Protein AF-W1XUX4-F1 (afdb_monomer_lite)

Secondary structure (DSSP, 8-state):
-HHHHHHHHHHHHHHHHHHHHHHHHH----------HHHHHHHHTTSHHHHHHHHHHHHHHHHHHHTTS-S-----GGGGHHHH--

Structure (mmCIF, N/CA/C/O backbone):
data_AF-W1XUX4-F1
#
_entry.id   AF-W1XUX4-F1
#
loop_
_atom_site.group_PDB
_atom_site.id
_atom_site.type_symbol
_atom_site.label_atom_id
_atom_site.label_alt_id
_atom_site.label_comp_id
_atom_site.label_asym_id
_atom_site.label_entity_id
_atom_site.label_seq_id
_atom_site.pdbx_PDB_ins_code
_atom_site.Cartn_x
_atom_site.Cartn_y
_atom_site.Cartn_z
_atom_site.occupancy
_atom_site.B_iso_or_equiv
_atom_site.auth_seq_id
_atom_site.auth_comp_id
_atom_site.auth_asym_id
_atom_site.auth_atom_id
_atom_site.pdbx_PDB_model_num
ATOM 1 N N . LEU A 1 1 ? -5.874 -6.938 -11.809 1.00 59.25 1 LEU A N 1
ATOM 2 C CA . LEU A 1 1 ? -4.517 -6.899 -12.412 1.00 59.25 1 LEU A CA 1
ATOM 3 C C . LEU A 1 1 ? -4.535 -6.597 -13.912 1.00 59.25 1 LEU A C 1
ATOM 5 O O . LEU A 1 1 ? -3.789 -5.730 -14.346 1.00 59.25 1 LEU A O 1
ATOM 9 N N . THR A 1 2 ? -5.420 -7.219 -14.694 1.00 72.69 2 THR A N 1
ATOM 10 C CA . THR A 1 2 ? -5.570 -6.972 -16.145 1.00 72.69 2 THR A CA 1
ATOM 11 C C . THR A 1 2 ? -5.844 -5.508 -16.513 1.00 72.69 2 THR A C 1
ATOM 13 O O . THR A 1 2 ? -5.201 -4.986 -17.418 1.00 72.69 2 THR A O 1
ATOM 16 N N . GLY A 1 3 ? -6.727 -4.811 -15.788 1.00 77.38 3 GLY A N 1
ATOM 17 C CA . GLY A 1 3 ? -7.029 -3.395 -16.059 1.00 77.38 3 GLY A CA 1
ATOM 18 C C . GLY A 1 3 ? -5.858 -2.440 -15.788 1.00 77.38 3 GLY A C 1
ATOM 19 O O . GLY A 1 3 ? -5.593 -1.546 -16.585 1.00 77.38 3 GLY A O 1
ATOM 20 N N . ILE A 1 4 ? -5.108 -2.669 -14.706 1.00 79.44 4 ILE A N 1
ATOM 21 C CA . ILE A 1 4 ? -3.938 -1.848 -14.355 1.00 79.44 4 ILE A CA 1
ATOM 22 C C . ILE A 1 4 ? -2.830 -2.027 -15.399 1.00 79.44 4 ILE A C 1
ATOM 24 O O . ILE A 1 4 ? -2.280 -1.040 -15.880 1.00 79.44 4 ILE A O 1
ATOM 28 N N . GLY A 1 5 ? -2.556 -3.269 -15.815 1.00 78.50 5 GLY A N 1
ATOM 29 C CA . GLY A 1 5 ? -1.583 -3.544 -16.875 1.00 78.50 5 GLY A CA 1
ATOM 30 C C . GLY A 1 5 ? -1.947 -2.876 -18.206 1.00 78.50 5 GLY A C 1
ATOM 31 O O . GLY A 1 5 ? -1.072 -2.326 -18.873 1.00 78.50 5 GLY A O 1
ATOM 32 N N . ALA A 1 6 ? -3.236 -2.849 -18.562 1.00 84.94 6 ALA A N 1
ATOM 33 C CA . ALA A 1 6 ? -3.712 -2.171 -19.768 1.00 84.94 6 ALA A CA 1
ATOM 34 C C . ALA A 1 6 ? -3.498 -0.648 -19.712 1.00 84.94 6 ALA A C 1
ATOM 36 O O . ALA A 1 6 ? -3.019 -0.061 -20.683 1.00 84.94 6 ALA A O 1
ATOM 37 N N . ILE A 1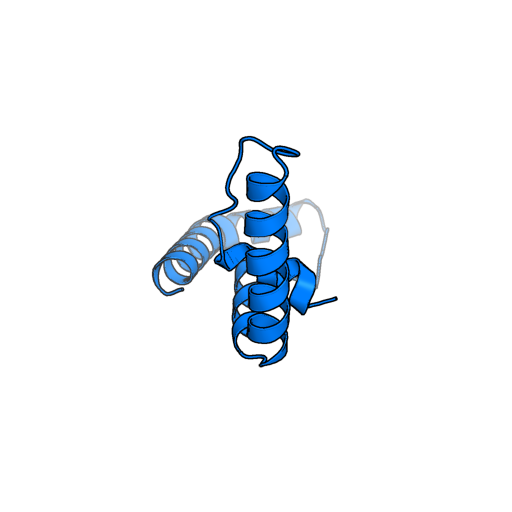 7 ? -3.791 -0.008 -18.572 1.00 83.44 7 ILE A N 1
ATOM 38 C CA . ILE A 1 7 ? -3.557 1.433 -18.396 1.00 83.44 7 ILE A CA 1
ATOM 39 C C . ILE A 1 7 ? -2.060 1.754 -18.420 1.00 83.44 7 ILE A C 1
ATOM 41 O O . ILE A 1 7 ? -1.663 2.690 -19.109 1.00 83.44 7 ILE A O 1
ATOM 45 N N . ILE A 1 8 ? -1.217 0.964 -17.747 1.00 82.06 8 ILE A N 1
ATOM 46 C CA . ILE A 1 8 ? 0.244 1.142 -17.788 1.00 82.06 8 ILE A CA 1
ATOM 47 C C . ILE A 1 8 ? 0.761 1.029 -19.229 1.00 82.06 8 ILE A C 1
ATOM 49 O O . ILE A 1 8 ? 1.549 1.864 -19.666 1.00 82.06 8 ILE A O 1
ATOM 53 N N . GLY A 1 9 ? 0.290 0.040 -19.994 1.00 84.56 9 GLY A N 1
ATOM 54 C CA . GLY A 1 9 ? 0.651 -0.119 -21.404 1.00 84.56 9 GLY A CA 1
ATOM 55 C C . GLY A 1 9 ? 0.252 1.087 -22.260 1.00 84.56 9 GLY A C 1
ATOM 56 O O . GLY A 1 9 ? 1.060 1.582 -23.045 1.00 84.56 9 GLY A O 1
ATOM 57 N N . MET A 1 10 ? -0.964 1.603 -22.067 1.00 88.88 10 MET A N 1
ATOM 58 C CA . MET A 1 10 ? -1.458 2.792 -22.766 1.00 88.88 10 MET A CA 1
ATOM 59 C C . MET A 1 10 ? -0.636 4.044 -22.427 1.00 88.88 10 MET A C 1
ATOM 61 O O . MET A 1 10 ? -0.250 4.784 -23.330 1.00 88.88 10 MET A O 1
ATOM 65 N N . LEU A 1 11 ? -0.347 4.276 -21.142 1.00 86.88 11 LEU A N 1
ATOM 66 C CA . LEU A 1 11 ? 0.445 5.424 -20.696 1.00 86.88 11 LEU A CA 1
ATOM 67 C C . LEU A 1 11 ? 1.880 5.344 -21.226 1.00 86.88 11 LEU A C 1
ATOM 69 O O . LEU A 1 11 ? 2.384 6.328 -21.760 1.00 86.88 11 LEU A O 1
ATOM 73 N N . ASN A 1 12 ? 2.510 4.168 -21.166 1.00 83.94 12 ASN A N 1
ATOM 74 C CA . ASN A 1 12 ? 3.829 3.963 -21.762 1.00 83.94 12 ASN A CA 1
ATOM 75 C C . ASN A 1 12 ? 3.812 4.308 -23.256 1.00 83.94 12 ASN A C 1
ATOM 77 O O . ASN A 1 12 ? 4.600 5.140 -23.696 1.00 83.94 12 ASN A O 1
ATOM 81 N N . GLY A 1 13 ? 2.854 3.771 -24.018 1.00 87.00 13 GLY A N 1
ATOM 82 C CA . GLY A 1 13 ? 2.711 4.088 -25.441 1.00 87.00 13 GLY A CA 1
ATOM 83 C C . GLY A 1 13 ? 2.532 5.585 -25.728 1.00 87.00 13 GLY A C 1
ATOM 84 O O . GLY A 1 13 ? 3.100 6.095 -26.691 1.00 87.00 13 GLY A O 1
ATOM 85 N N . ALA A 1 14 ? 1.791 6.304 -24.880 1.00 89.50 14 ALA A N 1
ATOM 86 C CA . ALA A 1 14 ? 1.552 7.737 -25.044 1.00 89.50 14 ALA A CA 1
ATOM 87 C C . ALA A 1 14 ? 2.785 8.605 -24.727 1.00 89.50 14 ALA A C 1
ATOM 89 O O . ALA A 1 14 ? 2.998 9.632 -25.374 1.00 89.50 14 ALA A O 1
ATOM 90 N N . PHE A 1 15 ? 3.600 8.213 -23.743 1.00 87.56 15 PHE A N 1
ATOM 91 C CA . PHE A 1 15 ? 4.682 9.055 -23.221 1.00 87.56 15 PHE A CA 1
ATOM 92 C C . PHE A 1 15 ? 6.089 8.664 -23.692 1.00 87.56 15 PHE A C 1
ATOM 94 O O . PHE A 1 15 ? 6.979 9.515 -23.640 1.00 87.56 15 PHE A O 1
ATOM 101 N N . SER A 1 16 ? 6.317 7.446 -24.205 1.00 86.00 16 SER A N 1
ATOM 102 C CA . SER A 1 16 ? 7.662 6.981 -24.596 1.00 86.00 16 SER A CA 1
ATOM 103 C C . SER A 1 16 ? 8.361 7.900 -25.604 1.00 86.00 16 SER A C 1
ATOM 105 O O . SER A 1 16 ? 9.541 8.205 -25.438 1.00 86.00 16 SER A O 1
ATOM 107 N N . ALA A 1 17 ? 7.649 8.393 -26.623 1.00 90.19 17 ALA A N 1
ATOM 108 C CA . ALA A 1 17 ? 8.237 9.280 -27.633 1.00 90.19 17 ALA A CA 1
ATOM 109 C C . ALA A 1 17 ? 8.643 10.647 -27.052 1.00 90.19 17 ALA A C 1
ATOM 111 O O . ALA A 1 17 ? 9.690 11.195 -27.397 1.00 90.19 17 ALA A O 1
ATOM 112 N N . SER A 1 18 ? 7.827 11.189 -26.148 1.00 89.50 18 SER A N 1
ATOM 113 C CA . SER A 1 18 ? 8.101 12.458 -25.468 1.00 89.50 18 SER A CA 1
ATOM 114 C C . SER A 1 18 ? 9.275 12.331 -24.496 1.00 89.50 18 SER A C 1
ATOM 116 O O . SER A 1 18 ? 10.122 13.220 -24.447 1.00 89.50 18 SER A O 1
ATOM 118 N N . LEU A 1 19 ? 9.372 11.206 -23.779 1.00 87.12 19 LEU A N 1
ATOM 119 C CA . LEU A 1 19 ? 10.508 10.896 -22.907 1.00 87.12 19 LEU A CA 1
ATOM 120 C C . LEU A 1 19 ? 11.815 10.747 -23.693 1.00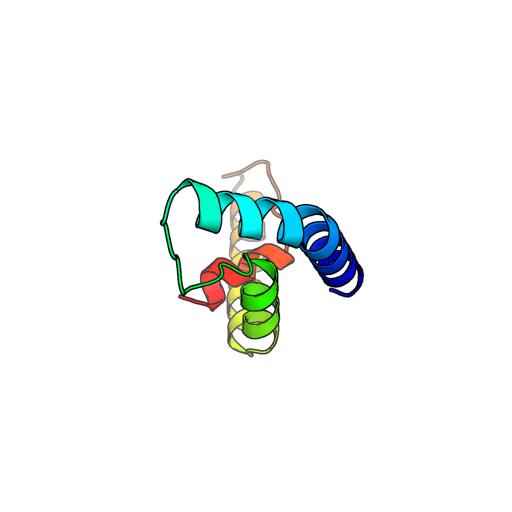 87.12 19 LEU A C 1
ATOM 122 O O . LEU A 1 19 ? 12.830 11.293 -23.274 1.00 87.12 19 LEU A O 1
ATOM 126 N N . ALA A 1 20 ? 11.797 10.091 -24.858 1.00 87.06 20 ALA A N 1
ATOM 127 C CA . ALA A 1 20 ? 12.985 9.979 -25.707 1.00 87.06 20 ALA A CA 1
ATOM 128 C C . ALA A 1 20 ? 13.515 11.361 -26.136 1.00 87.06 20 ALA A C 1
ATOM 130 O O . ALA A 1 20 ? 14.706 11.638 -26.008 1.00 87.06 20 ALA A O 1
ATOM 131 N N . LYS A 1 21 ? 12.618 12.267 -26.548 1.00 91.25 21 LYS A N 1
ATOM 132 C CA . LYS A 1 21 ? 12.980 13.656 -26.880 1.00 91.25 21 LYS A CA 1
ATOM 133 C C . LYS A 1 21 ? 13.455 14.452 -25.667 1.00 91.25 21 LYS A C 1
ATOM 135 O O . LYS A 1 21 ? 14.308 15.325 -25.794 1.00 91.25 21 LYS A O 1
ATOM 140 N N . PHE A 1 22 ? 12.900 14.190 -24.487 1.00 90.31 22 PHE A N 1
ATOM 141 C CA . PHE A 1 22 ? 13.364 14.814 -23.251 1.00 90.31 22 PHE A CA 1
ATOM 142 C C . PHE A 1 22 ? 14.815 14.420 -22.942 1.00 90.31 22 PHE A C 1
ATOM 144 O O . PHE A 1 22 ? 15.627 15.296 -22.651 1.00 90.31 22 PHE A O 1
ATOM 151 N N . VAL A 1 23 ? 15.162 13.136 -23.070 1.00 90.44 23 VAL A N 1
ATOM 152 C CA . VAL A 1 23 ? 16.542 12.648 -22.898 1.00 90.44 23 VAL A CA 1
ATOM 153 C C . VAL A 1 23 ? 17.480 13.286 -23.926 1.00 90.44 23 VAL A C 1
ATOM 155 O O . VAL A 1 23 ? 18.548 13.759 -23.550 1.00 90.44 23 VAL A O 1
ATOM 158 N N . GLU A 1 24 ? 17.071 13.369 -25.197 1.00 91.88 24 GLU A N 1
ATOM 159 C CA . GLU A 1 24 ? 17.857 14.005 -26.268 1.00 91.88 24 GLU A CA 1
ATOM 160 C C . GLU A 1 24 ? 18.153 15.486 -25.976 1.00 91.88 24 GLU A C 1
ATOM 162 O O . GLU A 1 24 ? 19.285 15.937 -26.130 1.00 91.88 24 GLU A O 1
ATOM 167 N N . ASN A 1 25 ? 17.155 16.233 -25.495 1.00 93.81 25 ASN A N 1
ATOM 168 C CA . ASN A 1 25 ? 17.289 17.668 -25.235 1.00 93.81 25 ASN A CA 1
ATOM 169 C C . ASN A 1 25 ? 18.004 17.998 -23.917 1.00 93.81 25 ASN A C 1
ATOM 171 O O . ASN A 1 25 ? 18.580 19.076 -23.788 1.00 93.81 25 ASN A O 1
ATOM 175 N N . THR A 1 26 ? 17.932 17.117 -22.916 1.00 93.56 26 THR A N 1
ATOM 176 C CA . THR A 1 26 ? 18.479 17.382 -21.571 1.00 93.56 26 THR A CA 1
ATOM 177 C C . THR A 1 26 ? 19.789 16.657 -21.290 1.00 93.56 26 THR A C 1
ATOM 179 O O . THR A 1 26 ? 20.509 17.037 -20.370 1.00 93.56 26 THR A O 1
ATOM 182 N N . GLY A 1 27 ? 20.096 15.595 -22.039 1.00 88.56 27 GLY A N 1
ATOM 183 C CA . GLY A 1 27 ? 21.221 14.702 -21.770 1.00 88.56 27 GLY A CA 1
ATOM 184 C C . GLY A 1 27 ? 21.058 13.835 -20.513 1.00 88.56 27 GLY A C 1
ATOM 185 O O . GLY A 1 27 ? 21.962 13.063 -20.196 1.00 88.56 27 GLY A O 1
ATOM 186 N N . ILE A 1 28 ? 19.932 13.930 -19.792 1.00 88.62 28 ILE A N 1
ATOM 187 C CA . ILE A 1 28 ? 19.681 13.162 -18.566 1.00 88.62 28 ILE A CA 1
ATOM 188 C C . ILE A 1 28 ? 19.307 11.730 -18.944 1.00 88.62 28 ILE A C 1
ATOM 190 O O . ILE A 1 28 ? 18.236 11.483 -19.494 1.00 88.62 28 ILE A O 1
ATOM 194 N N . GLN A 1 29 ? 20.175 10.778 -18.607 1.00 83.56 29 GLN A N 1
ATOM 195 C CA . GLN A 1 29 ? 19.952 9.350 -18.836 1.00 83.56 29 GLN A CA 1
ATOM 196 C C . GLN A 1 29 ? 19.720 8.641 -17.500 1.00 83.56 29 GLN A C 1
ATOM 198 O O . GLN A 1 29 ? 20.649 8.411 -16.727 1.00 83.56 29 GLN A O 1
ATOM 203 N N . LEU A 1 30 ? 18.461 8.301 -17.223 1.00 78.56 30 LEU A N 1
ATOM 204 C CA . LEU A 1 30 ? 18.084 7.441 -16.104 1.00 78.56 30 LEU A CA 1
ATOM 205 C C . LEU A 1 30 ? 17.944 6.011 -16.629 1.00 78.56 30 LEU A C 1
ATOM 207 O O . LEU A 1 30 ? 16.954 5.665 -17.266 1.00 78.56 30 LEU A O 1
ATOM 211 N N . ASN A 1 31 ? 18.945 5.174 -16.356 1.00 76.31 31 ASN A N 1
ATOM 212 C CA . ASN A 1 31 ? 18.971 3.777 -16.812 1.00 76.31 31 ASN A CA 1
ATOM 213 C C . ASN A 1 31 ? 17.978 2.870 -16.064 1.00 76.31 31 ASN A C 1
ATOM 215 O O . ASN A 1 31 ? 17.810 1.709 -16.429 1.00 76.31 31 ASN A O 1
ATOM 219 N N . ILE A 1 32 ? 17.343 3.378 -15.005 1.00 79.62 32 ILE A N 1
ATOM 220 C CA . ILE A 1 32 ? 16.376 2.646 -14.188 1.00 79.62 32 ILE A CA 1
ATOM 221 C C . ILE A 1 32 ? 14.984 3.179 -14.513 1.00 79.62 32 ILE A C 1
ATOM 223 O O . ILE A 1 32 ? 14.714 4.368 -14.358 1.00 79.62 32 ILE A O 1
ATOM 227 N N . THR A 1 33 ? 14.104 2.286 -14.961 1.00 76.19 33 THR A N 1
ATOM 228 C CA . THR A 1 33 ? 12.688 2.591 -15.192 1.00 76.19 33 THR A CA 1
ATOM 229 C C . THR A 1 33 ? 11.891 2.239 -13.944 1.00 76.19 33 THR A C 1
ATOM 231 O O . THR A 1 33 ? 11.868 1.076 -13.540 1.00 76.19 33 THR A O 1
ATOM 234 N N . ASP A 1 34 ? 11.228 3.229 -13.347 1.00 80.31 34 ASP A N 1
ATOM 235 C CA . ASP A 1 34 ? 10.253 2.986 -12.287 1.00 80.31 34 ASP A CA 1
ATOM 236 C C . ASP A 1 34 ? 8.948 2.478 -12.912 1.00 80.31 34 ASP A C 1
ATOM 238 O O . ASP A 1 34 ? 8.244 3.195 -13.624 1.00 80.31 34 ASP A O 1
ATOM 242 N N . VAL A 1 35 ? 8.655 1.202 -12.679 1.00 76.19 35 VAL A N 1
ATOM 243 C CA . VAL A 1 35 ? 7.452 0.521 -13.177 1.00 76.19 35 VAL A CA 1
ATOM 244 C C . VAL A 1 35 ? 6.235 0.735 -12.266 1.00 76.19 35 VAL A C 1
ATOM 246 O O . VAL A 1 35 ? 5.155 0.195 -12.524 1.00 76.19 35 VAL A O 1
ATOM 249 N N . GLY A 1 36 ? 6.400 1.530 -11.208 1.00 80.31 36 GLY A N 1
ATOM 250 C CA . GLY A 1 36 ? 5.388 1.852 -10.222 1.00 80.31 36 GLY A CA 1
ATOM 251 C C . GLY A 1 36 ? 5.128 0.725 -9.225 1.00 80.31 36 GLY A C 1
ATOM 252 O O . GLY A 1 36 ? 5.791 -0.312 -9.189 1.00 80.31 36 GLY A O 1
ATOM 253 N N . TRP A 1 37 ? 4.100 0.932 -8.406 1.00 83.81 37 TRP A N 1
ATOM 254 C CA . TRP A 1 37 ? 3.728 0.016 -7.328 1.00 83.81 37 TRP A CA 1
ATOM 255 C C . TRP A 1 37 ? 3.065 -1.281 -7.815 1.00 83.81 37 TRP A C 1
ATOM 257 O O . TRP A 1 37 ? 3.123 -2.303 -7.134 1.00 83.81 37 TRP A O 1
ATOM 267 N N . ALA A 1 38 ? 2.422 -1.271 -8.986 1.00 82.25 38 ALA A N 1
ATOM 268 C CA . ALA A 1 38 ? 1.571 -2.379 -9.423 1.00 82.25 38 ALA A CA 1
ATOM 269 C C . ALA A 1 38 ? 2.326 -3.706 -9.653 1.00 82.25 38 ALA A C 1
ATOM 271 O O . ALA A 1 38 ? 1.824 -4.751 -9.219 1.00 82.25 38 ALA A O 1
ATOM 272 N N . PRO A 1 39 ? 3.523 -3.718 -10.273 1.00 83.44 39 PRO A N 1
ATOM 273 C CA . PRO A 1 39 ? 4.325 -4.935 -10.381 1.00 83.44 39 PRO A CA 1
ATOM 274 C C . PRO A 1 39 ? 4.782 -5.461 -9.018 1.00 83.44 39 PRO A C 1
ATOM 276 O O . PRO A 1 39 ? 4.681 -6.662 -8.775 1.00 83.44 39 PRO A O 1
ATOM 279 N N . LEU A 1 40 ? 5.209 -4.574 -8.113 1.00 85.31 40 LEU A N 1
ATOM 280 C CA . LEU A 1 40 ? 5.634 -4.950 -6.761 1.00 85.31 40 LEU A CA 1
ATOM 281 C C . LEU A 1 40 ? 4.484 -5.583 -5.976 1.00 85.31 40 LEU A C 1
ATOM 283 O O . LEU A 1 40 ? 4.632 -6.693 -5.474 1.00 85.31 40 LEU A O 1
ATOM 287 N N . ALA A 1 41 ? 3.311 -4.945 -5.968 1.00 87.12 41 ALA A N 1
ATOM 288 C CA . ALA A 1 41 ? 2.121 -5.495 -5.333 1.00 87.12 41 ALA A CA 1
ATOM 289 C C . ALA A 1 41 ? 1.777 -6.887 -5.888 1.00 87.12 41 ALA A C 1
ATOM 291 O O . ALA A 1 41 ? 1.514 -7.814 -5.128 1.00 87.12 41 ALA A O 1
ATOM 292 N N . THR A 1 42 ? 1.845 -7.062 -7.211 1.00 84.62 42 THR A N 1
ATOM 293 C CA . THR A 1 42 ? 1.564 -8.352 -7.862 1.00 84.62 42 THR A CA 1
ATOM 294 C C . THR A 1 42 ? 2.511 -9.457 -7.396 1.00 84.62 42 THR A C 1
ATOM 296 O O . THR A 1 42 ? 2.059 -10.568 -7.124 1.00 84.62 42 THR A O 1
ATOM 299 N N . ILE A 1 43 ? 3.810 -9.163 -7.289 1.00 86.44 43 ILE A N 1
ATOM 300 C CA . ILE A 1 43 ? 4.812 -10.123 -6.807 1.00 86.44 43 ILE A CA 1
ATOM 301 C C . ILE A 1 43 ? 4.532 -10.486 -5.349 1.00 86.44 43 ILE A C 1
ATOM 303 O O . ILE A 1 43 ? 4.496 -11.667 -5.003 1.00 86.44 43 ILE A O 1
ATOM 307 N N . THR A 1 44 ? 4.279 -9.487 -4.504 1.00 88.19 44 THR A N 1
ATOM 308 C CA . THR A 1 44 ? 4.010 -9.692 -3.081 1.00 88.19 44 THR A CA 1
ATOM 309 C C . THR A 1 44 ? 2.762 -10.542 -2.854 1.00 88.19 44 THR A C 1
ATOM 311 O O . THR A 1 44 ? 2.780 -11.462 -2.040 1.00 88.19 44 THR A O 1
ATOM 314 N N . TRP A 1 45 ? 1.698 -10.340 -3.632 1.00 88.88 45 TRP A N 1
ATOM 315 C CA . TRP A 1 45 ? 0.488 -11.169 -3.580 1.00 88.88 45 TRP A CA 1
ATOM 316 C C . TRP A 1 45 ? 0.706 -12.639 -3.987 1.00 88.88 45 TRP A C 1
ATOM 318 O O . TRP A 1 45 ? -0.145 -13.479 -3.704 1.00 88.88 45 TRP A O 1
ATOM 328 N N . GLY A 1 46 ? 1.852 -12.975 -4.588 1.00 86.94 46 GLY A N 1
ATOM 329 C CA . GLY A 1 46 ? 2.284 -14.358 -4.810 1.00 86.94 46 GLY A CA 1
ATOM 330 C C . GLY A 1 46 ? 2.889 -15.047 -3.577 1.00 86.94 46 GLY A C 1
ATOM 331 O O . GLY A 1 46 ? 3.111 -16.256 -3.602 1.00 86.94 46 GLY A O 1
ATOM 332 N N . SER A 1 47 ? 3.164 -14.305 -2.501 1.00 89.38 47 SER A N 1
ATOM 333 C CA . SER A 1 47 ? 3.769 -14.807 -1.264 1.00 89.38 47 SER A CA 1
ATOM 334 C C . SER A 1 47 ? 2.720 -15.214 -0.224 1.00 89.38 47 SER A C 1
ATOM 336 O O . SER A 1 47 ? 1.738 -14.506 0.001 1.00 89.38 47 SER A O 1
ATOM 338 N N . ALA A 1 48 ? 2.973 -16.310 0.501 1.00 88.44 48 ALA A N 1
ATOM 339 C CA . ALA A 1 48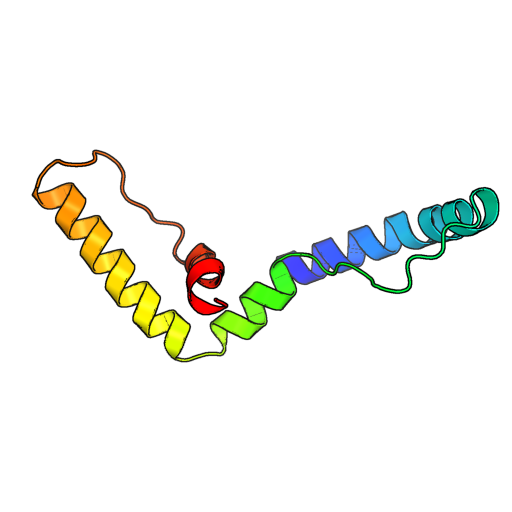 ? 2.141 -16.725 1.637 1.00 88.44 48 ALA A CA 1
ATOM 340 C C . ALA A 1 48 ? 2.158 -15.706 2.796 1.00 88.44 48 ALA A C 1
ATOM 342 O O . ALA A 1 48 ? 1.199 -15.631 3.565 1.00 88.44 48 ALA A O 1
ATOM 343 N N . TRP A 1 49 ? 3.215 -14.889 2.895 1.00 88.69 49 TRP A N 1
ATOM 344 C CA . TRP A 1 49 ? 3.329 -13.827 3.900 1.00 88.69 49 TRP A CA 1
ATOM 345 C C . TRP A 1 49 ? 2.2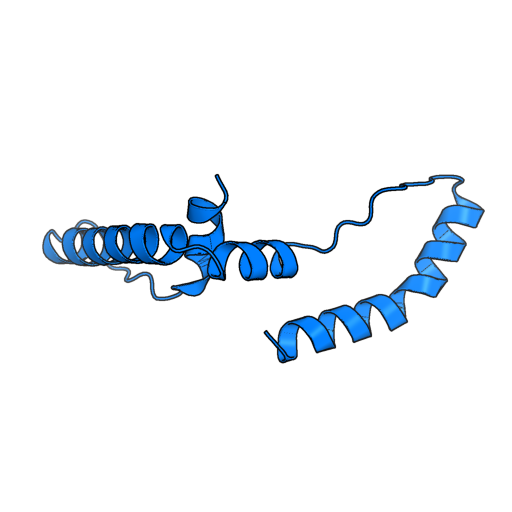08 -12.792 3.787 1.00 88.69 49 TRP A C 1
ATOM 347 O O . TRP A 1 49 ? 1.704 -12.327 4.804 1.00 88.69 49 TRP A O 1
ATOM 357 N N . THR A 1 50 ? 1.740 -12.513 2.573 1.00 92.00 50 THR A N 1
ATOM 358 C CA . THR A 1 50 ? 0.653 -11.557 2.327 1.00 92.00 50 THR A CA 1
ATOM 359 C C . THR A 1 50 ? -0.651 -11.994 2.981 1.00 92.00 50 THR A C 1
ATOM 361 O O . THR A 1 50 ? -1.338 -11.188 3.603 1.00 92.00 50 THR A O 1
ATOM 364 N N . LEU A 1 51 ? -0.960 -13.293 2.935 1.00 91.88 51 LEU A N 1
ATOM 365 C CA . LEU A 1 51 ? -2.139 -13.846 3.606 1.00 91.88 51 LEU A CA 1
ATOM 366 C C . LEU A 1 51 ? -1.999 -13.816 5.134 1.00 91.88 51 LEU A C 1
ATOM 368 O O . LEU A 1 51 ? -2.978 -13.567 5.836 1.00 91.88 51 LEU A O 1
ATOM 372 N N . TYR A 1 52 ? -0.788 -14.040 5.652 1.00 92.69 52 TYR A N 1
ATOM 373 C CA . TYR A 1 52 ? -0.507 -13.950 7.085 1.00 92.69 52 TYR A CA 1
ATOM 374 C C . TYR A 1 52 ? -0.705 -12.522 7.617 1.00 92.69 52 TYR A C 1
ATOM 376 O O . TYR A 1 52 ? -1.419 -12.326 8.601 1.00 92.69 52 TYR A O 1
ATOM 384 N N . PHE A 1 53 ? -0.145 -11.514 6.945 1.00 92.81 53 PHE A N 1
ATOM 385 C CA . PHE A 1 53 ? -0.322 -10.116 7.343 1.00 92.81 53 PHE A CA 1
ATOM 386 C C . PHE A 1 53 ? -1.754 -9.624 7.154 1.00 92.81 53 PHE A C 1
ATOM 388 O O . PHE A 1 53 ? -2.257 -8.886 8.002 1.00 92.81 53 PHE A O 1
ATOM 395 N N . LEU A 1 54 ? -2.444 -10.091 6.110 1.00 93.88 54 LEU A N 1
ATOM 396 C CA . LEU A 1 54 ? -3.863 -9.816 5.920 1.00 93.88 54 LEU A CA 1
ATOM 397 C C . LEU A 1 54 ? -4.695 -10.305 7.111 1.00 93.88 54 LEU A C 1
ATOM 399 O O . LEU A 1 54 ? -5.535 -9.567 7.624 1.00 93.88 54 LEU A O 1
ATOM 403 N N . LEU A 1 55 ? -4.440 -11.529 7.585 1.00 93.88 55 LEU A N 1
ATOM 404 C CA . LEU A 1 55 ? -5.132 -12.074 8.752 1.00 93.88 55 LEU A CA 1
ATOM 405 C C . LEU A 1 55 ? -4.916 -11.195 9.990 1.00 93.88 55 LEU A C 1
ATOM 407 O O . LEU A 1 55 ? -5.875 -10.871 10.690 1.00 93.88 55 LEU A O 1
ATOM 411 N N . ILE A 1 56 ? -3.671 -10.786 10.248 1.00 94.75 56 ILE A N 1
ATOM 412 C CA . ILE A 1 56 ? -3.341 -9.916 11.384 1.00 94.75 56 ILE A CA 1
ATOM 413 C C . ILE A 1 56 ? -4.076 -8.581 11.272 1.00 94.75 56 ILE A C 1
ATOM 415 O O . ILE A 1 56 ? -4.692 -8.149 12.246 1.00 94.75 56 ILE A O 1
ATOM 419 N N . MET A 1 57 ? -4.051 -7.941 10.101 1.00 94.19 57 MET A N 1
ATOM 420 C CA . MET A 1 57 ? -4.684 -6.635 9.928 1.00 94.19 57 MET A CA 1
ATOM 421 C C . MET A 1 57 ? -6.196 -6.690 10.068 1.00 94.19 57 MET A C 1
ATOM 423 O O . MET A 1 57 ? -6.771 -5.818 10.717 1.00 94.19 57 MET A O 1
ATOM 427 N N . LEU A 1 58 ? -6.838 -7.747 9.571 1.00 94.75 58 LEU A N 1
ATOM 428 C CA . LEU A 1 58 ? -8.270 -7.943 9.761 1.00 94.75 58 LEU A CA 1
ATOM 429 C C . LEU A 1 58 ? -8.626 -8.080 11.249 1.00 94.75 58 LEU A C 1
ATOM 431 O O . LEU A 1 58 ? -9.584 -7.463 11.715 1.00 94.75 58 LEU A O 1
ATOM 435 N N . ILE A 1 59 ? -7.823 -8.827 12.016 1.00 96.50 59 ILE A N 1
ATOM 436 C CA . ILE A 1 59 ? -8.006 -8.957 13.469 1.00 96.50 59 ILE A CA 1
ATOM 437 C C . ILE A 1 59 ? -7.850 -7.596 14.151 1.00 96.50 59 ILE A C 1
ATOM 439 O O . ILE A 1 59 ? -8.708 -7.212 14.945 1.00 96.50 59 ILE A O 1
ATOM 443 N N . VAL A 1 60 ? -6.787 -6.852 13.839 1.00 95.62 60 VAL A N 1
ATOM 444 C CA . VAL A 1 60 ? -6.540 -5.528 14.429 1.00 95.62 60 VAL A CA 1
ATOM 445 C C . VAL A 1 60 ? -7.698 -4.574 14.130 1.00 95.62 60 VAL A C 1
ATOM 447 O O . VAL A 1 60 ? -8.176 -3.909 15.049 1.00 95.62 60 VAL A O 1
ATOM 450 N N . ASN A 1 61 ? -8.197 -4.551 12.892 1.00 95.38 61 ASN A N 1
ATOM 451 C CA . ASN A 1 61 ? -9.298 -3.679 12.484 1.00 95.38 61 ASN A CA 1
ATOM 452 C C . ASN A 1 61 ? -10.576 -3.963 13.290 1.00 95.38 61 ASN A C 1
ATOM 454 O O . ASN A 1 61 ? -11.159 -3.060 13.894 1.00 95.38 61 ASN A O 1
ATOM 458 N N . VAL A 1 62 ? -10.957 -5.242 13.389 1.00 96.31 62 VAL A N 1
ATOM 459 C CA . VAL A 1 62 ? -12.130 -5.679 14.162 1.00 96.31 62 VAL A CA 1
ATOM 460 C C . VAL A 1 62 ? -11.963 -5.370 15.649 1.00 96.31 62 VAL A C 1
ATOM 462 O O . VAL A 1 62 ? -12.897 -4.877 16.280 1.00 96.31 62 VAL A O 1
ATOM 465 N N . VAL A 1 63 ? -10.781 -5.620 16.220 1.00 97.88 63 VAL A N 1
ATOM 466 C CA . VAL A 1 63 ? -10.504 -5.327 17.633 1.00 97.88 63 VAL A CA 1
ATOM 467 C C . VAL A 1 63 ? -10.629 -3.832 17.908 1.00 97.88 63 VAL A C 1
ATOM 469 O O . VAL A 1 63 ? -11.281 -3.457 18.880 1.00 97.88 63 VAL A O 1
ATOM 472 N N . MET A 1 64 ? -10.057 -2.978 17.055 1.00 97.88 64 MET A N 1
ATOM 473 C CA . MET A 1 64 ? -10.118 -1.523 17.207 1.00 97.88 64 MET A CA 1
ATOM 474 C C . MET A 1 64 ? -11.551 -0.984 17.158 1.00 97.88 64 MET A C 1
ATOM 476 O O . MET A 1 64 ? -11.896 -0.127 17.976 1.00 97.88 64 MET A O 1
ATOM 480 N N . LEU A 1 65 ? -12.392 -1.532 16.278 1.00 97.50 65 LEU A N 1
ATOM 481 C CA . LEU A 1 65 ? -13.821 -1.219 16.224 1.00 97.50 65 LEU A CA 1
ATOM 482 C C . LEU A 1 65 ? -14.565 -1.713 17.473 1.00 97.50 65 LEU A C 1
ATOM 484 O O . LEU A 1 65 ? -15.353 -0.973 18.060 1.00 97.50 65 LEU A O 1
ATOM 488 N N . ALA A 1 66 ? -14.289 -2.939 17.929 1.00 97.38 66 ALA A N 1
ATOM 489 C CA . ALA A 1 66 ? -14.953 -3.529 19.092 1.00 97.38 66 ALA A CA 1
ATOM 490 C C . ALA A 1 66 ? -14.694 -2.737 20.385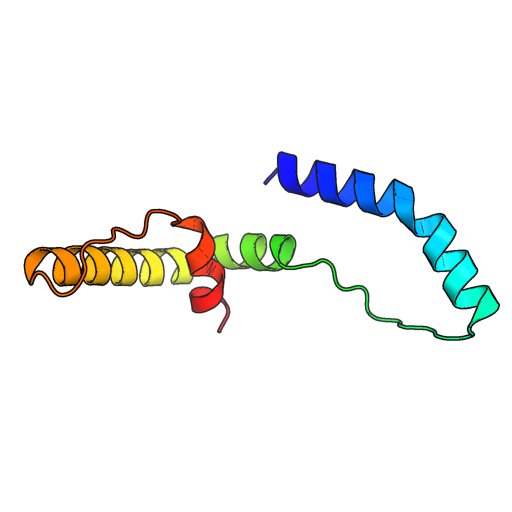 1.00 97.38 66 ALA A C 1
ATOM 492 O O . ALA A 1 66 ? -15.606 -2.552 21.193 1.00 97.38 66 ALA A O 1
ATOM 493 N N . ILE A 1 67 ? -13.472 -2.223 20.566 1.00 97.81 67 ILE A N 1
ATOM 494 C CA . ILE A 1 67 ? -13.116 -1.367 21.710 1.00 97.81 67 ILE A CA 1
ATOM 495 C C . ILE A 1 67 ? -13.436 0.119 21.478 1.00 97.81 67 ILE A C 1
ATOM 497 O O . ILE A 1 67 ? -13.089 0.943 22.323 1.00 97.81 67 ILE A O 1
ATOM 501 N N . LYS A 1 68 ? -14.077 0.472 20.352 1.00 96.19 68 LYS A N 1
ATOM 502 C CA . LYS A 1 68 ? -14.418 1.849 19.949 1.00 96.19 68 LYS A CA 1
ATOM 503 C C . LYS A 1 68 ? -13.215 2.798 19.923 1.00 96.19 68 LYS A C 1
ATOM 505 O O . LYS A 1 68 ? -13.317 3.963 20.301 1.00 96.19 68 LYS A O 1
ATOM 510 N N . LYS A 1 69 ? -12.051 2.291 19.512 1.00 96.88 69 LYS A N 1
ATOM 511 C CA . LYS A 1 69 ? -10.846 3.113 19.323 1.00 96.88 69 LYS A CA 1
ATOM 512 C C . LYS A 1 69 ? -10.871 3.847 17.981 1.00 96.88 69 LYS A C 1
ATOM 514 O O . LYS A 1 69 ? -10.230 4.885 17.852 1.00 96.88 69 LYS A O 1
ATOM 519 N N . THR A 1 70 ? -11.597 3.311 17.005 1.00 95.75 70 THR A N 1
ATOM 520 C CA . THR A 1 70 ? -11.850 3.919 15.695 1.00 95.75 70 THR A CA 1
ATOM 521 C C . THR A 1 70 ? -13.318 3.760 15.317 1.00 95.75 70 THR A C 1
ATOM 523 O O . THR A 1 70 ? -13.976 2.830 15.777 1.00 95.75 70 THR A O 1
ATOM 526 N N . ASP A 1 71 ? -13.792 4.640 14.434 1.00 95.75 71 ASP A N 1
ATOM 527 C CA . ASP A 1 71 ? -15.108 4.558 13.777 1.00 95.75 71 ASP A CA 1
ATOM 528 C C . ASP A 1 71 ? -14.979 4.193 12.283 1.00 95.75 71 ASP A C 1
ATOM 530 O O . ASP A 1 71 ? -15.905 4.370 11.492 1.00 95.75 71 ASP A O 1
ATOM 534 N N . THR A 1 72 ? -13.804 3.713 11.870 1.00 94.69 72 THR A N 1
ATOM 535 C CA . THR A 1 72 ? -13.464 3.396 10.478 1.00 94.69 72 THR A CA 1
ATOM 536 C C . THR A 1 72 ? -13.085 1.926 10.341 1.00 94.69 72 THR A C 1
ATOM 538 O O . THR A 1 72 ? -12.319 1.413 11.159 1.00 94.69 72 THR A O 1
ATOM 541 N N . LEU A 1 73 ? -13.599 1.278 9.291 1.00 93.44 73 LEU A N 1
ATOM 542 C CA . LEU A 1 73 ? -13.217 -0.067 8.860 1.00 93.44 73 LEU A CA 1
ATOM 543 C C . LEU A 1 73 ? -12.322 0.064 7.627 1.00 93.44 73 LEU A C 1
ATOM 545 O O . LEU A 1 73 ? -12.739 0.660 6.633 1.00 93.44 73 LEU A O 1
ATOM 549 N N . ASP A 1 74 ? -11.122 -0.498 7.694 1.00 91.75 74 ASP A N 1
ATOM 550 C CA . ASP A 1 74 ? -10.274 -0.616 6.513 1.00 91.75 74 ASP A CA 1
ATOM 551 C C . ASP A 1 74 ? -10.747 -1.796 5.661 1.00 91.75 74 ASP A C 1
ATOM 553 O O . ASP A 1 74 ? -10.806 -2.937 6.127 1.00 91.75 74 ASP A O 1
ATOM 557 N N . VAL A 1 75 ? -11.151 -1.497 4.430 1.00 90.56 75 VAL A N 1
ATOM 558 C CA . VAL A 1 75 ? -11.721 -2.464 3.485 1.00 90.56 75 VAL A CA 1
ATOM 559 C C . VAL A 1 75 ? -10.830 -2.680 2.270 1.00 90.56 75 VAL A C 1
ATOM 561 O O . VAL A 1 75 ? -11.103 -3.593 1.485 1.00 90.56 75 VAL A O 1
ATOM 564 N N . ASP A 1 76 ? -9.780 -1.872 2.096 1.00 90.88 76 ASP A N 1
ATOM 565 C CA . ASP A 1 76 ? -8.863 -2.013 0.970 1.00 90.88 76 ASP A CA 1
ATOM 566 C C . ASP A 1 76 ? -7.815 -3.082 1.267 1.00 90.88 76 ASP A C 1
ATOM 568 O O . ASP A 1 76 ? -6.637 -2.821 1.439 1.00 90.88 76 ASP A O 1
ATOM 572 N N . ILE A 1 77 ? -8.252 -4.338 1.269 1.00 88.69 77 ILE A N 1
ATOM 573 C CA . ILE A 1 77 ? -7.400 -5.509 1.515 1.00 88.69 77 ILE A CA 1
ATOM 574 C C . ILE A 1 77 ? -6.168 -5.539 0.602 1.00 88.69 77 ILE A C 1
ATOM 576 O O 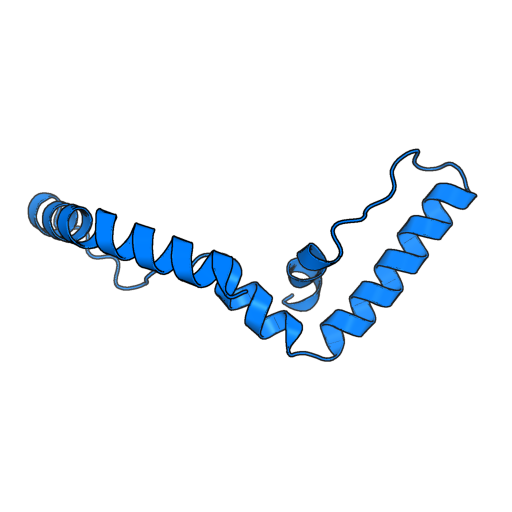. ILE A 1 77 ? -5.158 -6.147 0.957 1.00 88.69 77 ILE A O 1
ATOM 580 N N . PHE A 1 78 ? -6.255 -4.941 -0.592 1.00 87.25 78 PHE A N 1
ATOM 581 C CA . PHE A 1 78 ? -5.190 -5.020 -1.575 1.00 87.25 78 PHE A CA 1
ATOM 582 C C . PHE A 1 78 ? -3.905 -4.359 -1.071 1.00 87.25 78 PHE A C 1
ATOM 584 O O . PHE A 1 78 ? -2.829 -4.880 -1.368 1.00 87.25 78 PHE A O 1
ATOM 591 N N . ASP A 1 79 ? -4.010 -3.275 -0.297 1.00 88.38 79 ASP A N 1
ATOM 592 C CA . ASP A 1 79 ? -2.909 -2.411 0.141 1.00 88.38 79 ASP A CA 1
ATOM 593 C C . ASP A 1 79 ? -1.891 -3.077 1.089 1.00 88.38 79 ASP A C 1
ATOM 595 O O . ASP A 1 79 ? -0.751 -2.608 1.200 1.00 88.38 79 ASP A O 1
ATOM 599 N N . ILE A 1 80 ? -2.245 -4.235 1.661 1.00 90.50 80 ILE A N 1
ATOM 600 C CA . ILE A 1 80 ? -1.413 -5.045 2.562 1.00 90.50 80 ILE A CA 1
ATOM 601 C C . ILE A 1 80 ? -0.073 -5.456 1.934 1.00 90.50 80 ILE A C 1
ATOM 603 O O . ILE A 1 80 ? 0.880 -5.826 2.632 1.00 90.50 80 ILE A O 1
ATOM 607 N N . TRP A 1 81 ? 0.034 -5.362 0.605 1.00 88.06 81 TRP A N 1
ATOM 608 C CA . TRP A 1 81 ? 1.269 -5.601 -0.130 1.00 88.06 81 TRP A CA 1
ATOM 609 C C . TRP A 1 81 ? 2.439 -4.732 0.370 1.00 88.06 81 TRP A C 1
ATOM 611 O O . TRP A 1 81 ? 3.575 -5.199 0.336 1.00 88.06 81 TRP A O 1
ATOM 621 N N . HIS A 1 82 ? 2.188 -3.525 0.895 1.00 85.81 82 HIS A N 1
ATOM 622 C CA . HIS A 1 82 ? 3.237 -2.665 1.466 1.00 85.81 82 HIS A CA 1
ATOM 623 C C . HIS A 1 82 ? 3.887 -3.275 2.716 1.00 85.81 82 HIS A C 1
ATOM 625 O O . HIS A 1 82 ? 5.093 -3.160 2.920 1.00 85.81 82 HIS A O 1
ATOM 631 N N . LEU A 1 83 ? 3.094 -3.945 3.553 1.00 80.00 83 LEU A N 1
ATOM 632 C CA . LEU A 1 83 ? 3.574 -4.584 4.783 1.00 80.00 83 LEU A CA 1
ATOM 633 C C . LEU A 1 83 ? 4.204 -5.945 4.524 1.00 80.00 83 LEU A C 1
ATOM 635 O O . LEU A 1 83 ? 4.970 -6.440 5.335 1.00 80.00 83 LEU A O 1
ATOM 639 N N . SER A 1 84 ? 3.857 -6.549 3.394 1.00 78.62 84 SER A N 1
ATOM 640 C CA . SER A 1 84 ? 4.263 -7.908 3.051 1.00 78.62 84 SER A CA 1
ATOM 641 C C . SER A 1 84 ? 5.545 -7.946 2.208 1.00 78.62 84 SER A C 1
ATOM 643 O O . SER A 1 84 ? 6.109 -9.021 2.009 1.00 78.62 84 SER A O 1
ATOM 645 N N . ILE A 1 85 ? 5.991 -6.791 1.692 1.00 74.38 85 ILE A N 1
ATOM 646 C CA . ILE A 1 85 ? 7.238 -6.629 0.923 1.00 74.38 85 ILE A CA 1
ATOM 647 C C . ILE A 1 85 ? 8.439 -6.198 1.787 1.00 74.38 85 ILE A C 1
ATOM 649 O O . ILE A 1 85 ? 9.571 -6.278 1.310 1.00 74.38 85 ILE A O 1
ATOM 653 N N . THR A 1 86 ? 8.199 -5.736 3.020 1.00 60.25 86 THR A N 1
ATOM 654 C CA . THR A 1 86 ? 9.211 -5.175 3.939 1.00 60.25 86 THR A CA 1
ATOM 655 C C . THR A 1 86 ? 9.500 -6.141 5.080 1.00 60.25 86 THR A C 1
ATOM 657 O O . THR A 1 86 ? 10.690 -6.288 5.437 1.00 60.25 86 THR A O 1
#

Foldseek 3Di:
DVVVVVVLVVVCVVCVVVVVVVCVVPVDDDVDDPSDCPVLLVVLVVDPLLVVQLVVVQVVQVVCVVVVVDPDHDDPSSVSSVVSND

Sequence (86 aa):
LTGIGAIIGMLNGAFSASLAKFVENTGIQLNITDVGWAPLATITWGSAWTLYFLLIMLIVNVVMLAIKKTDTLDVDIFDIWHLSIT

InterPro domains:
  IPR004703 Phosphotransferase system, sugar-specific permease component [PF03611] (2-85)
  IPR013853 Galactitol permease IIC component [PTHR37324] (1-86)

Radius of gyration: 19.1 Å; chains: 1; bounding box: 36×34×49 Å

Organism: NCBI:txid408170

pLDDT: mean 87.56, std 7.5, range [59.25, 97.88]